Protein AF-A0A3D0HAP3-F1 (afdb_monomer)

Nearest PDB structures (foldseek):
  2haw-assembly1_B  TM=8.447E-01  e=4.849E-04  Bacillus subtilis
  5o25-assembly1_B  TM=7.681E-01  e=4.302E-04  Thermotoga maritima
  1wpn-assembly1_B  TM=8.827E-01  e=9.941E-04  Bacillus subtilis
  5o4z-assembly1_A  TM=7.698E-01  e=1.121E-03  Thermotoga maritima
  2iw4-assembly1_A  TM=7.558E-01  e=8.308E-04  Bacillus subtilis

pLDDT: mean 93.9, std 8.24, range [48.72, 98.69]

Sequence (101 aa):
EIVKPLGATVTVLTQIIRERGLELAPEEATVLALGLFEDTGSFTFNSTTPEDFEVAAFLRRSGADLNVVADMLTRELTAEQVSLLNELIQSAHTYTIQGID

Structure (mmCIF, N/CA/C/O backbone):
data_AF-A0A3D0HAP3-F1
#
_entry.id   AF-A0A3D0HAP3-F1
#
loop_
_atom_site.group_PDB
_atom_site.id
_atom_site.type_symbol
_atom_site.label_atom_id
_atom_site.label_alt_id
_atom_site.label_comp_id
_atom_site.label_asym_id
_atom_site.label_entity_id
_atom_site.label_seq_id
_atom_site.pdbx_PDB_ins_code
_atom_site.Cartn_x
_atom_site.Cartn_y
_atom_site.Cartn_z
_atom_site.occupancy
_atom_site.B_iso_or_equiv
_atom_site.auth_seq_id
_atom_site.auth_comp_id
_atom_site.auth_asym_id
_atom_site.auth_atom_id
_atom_site.pdbx_PDB_model_num
ATOM 1 N N . GLU A 1 1 ? -10.274 21.045 -2.494 1.00 77.62 1 GLU A N 1
ATOM 2 C CA . GLU A 1 1 ? -9.225 20.016 -2.627 1.00 77.62 1 GLU A CA 1
ATOM 3 C C . GLU A 1 1 ? -8.597 19.792 -1.255 1.00 77.62 1 GLU A C 1
ATOM 5 O O . GLU A 1 1 ? -8.488 20.765 -0.515 1.00 77.62 1 GLU A O 1
ATOM 10 N N . ILE A 1 2 ? -8.289 18.547 -0.875 1.00 88.31 2 ILE A N 1
ATOM 11 C CA . ILE A 1 2 ? -7.656 18.207 0.414 1.00 88.31 2 ILE A CA 1
ATOM 12 C C . ILE A 1 2 ? -6.299 17.581 0.098 1.00 88.31 2 ILE A C 1
ATOM 14 O O . ILE A 1 2 ? -6.253 16.569 -0.592 1.00 88.31 2 ILE A O 1
ATOM 18 N N . VAL A 1 3 ? -5.220 18.167 0.617 1.00 92.25 3 VAL A N 1
ATOM 19 C CA . VAL A 1 3 ? -3.842 17.694 0.417 1.00 92.25 3 VAL A CA 1
ATOM 20 C C . VAL A 1 3 ? -3.169 17.574 1.780 1.00 92.25 3 VAL A C 1
ATOM 22 O O . VAL A 1 3 ? -3.262 18.493 2.595 1.00 92.25 3 VAL A O 1
ATOM 25 N N . LYS A 1 4 ? -2.512 16.439 2.041 1.00 94.12 4 LYS A N 1
ATOM 26 C CA . LYS A 1 4 ? -1.763 16.178 3.278 1.00 94.12 4 LYS A CA 1
ATOM 27 C C . LYS A 1 4 ? -0.390 15.575 2.941 1.00 94.12 4 LYS A C 1
ATOM 29 O O . LYS A 1 4 ? -0.305 14.835 1.965 1.00 94.12 4 LYS A O 1
ATOM 34 N N . PRO A 1 5 ? 0.664 15.860 3.727 1.00 95.50 5 PRO A N 1
ATOM 35 C CA . PRO A 1 5 ? 1.993 15.284 3.527 1.00 95.50 5 PRO A CA 1
ATOM 36 C C . PRO A 1 5 ? 2.057 13.856 4.101 1.00 95.50 5 PRO A C 1
ATOM 38 O O . PRO A 1 5 ? 2.643 13.642 5.156 1.00 95.50 5 PRO A O 1
ATOM 41 N N . LEU A 1 6 ? 1.392 12.905 3.440 1.00 97.50 6 LEU A N 1
ATOM 42 C CA . LEU A 1 6 ? 1.319 11.489 3.832 1.00 97.50 6 LEU A CA 1
ATOM 43 C C . LEU A 1 6 ? 1.959 10.602 2.759 1.00 97.50 6 LEU A C 1
ATOM 45 O O . LEU A 1 6 ? 2.147 11.055 1.628 1.00 97.50 6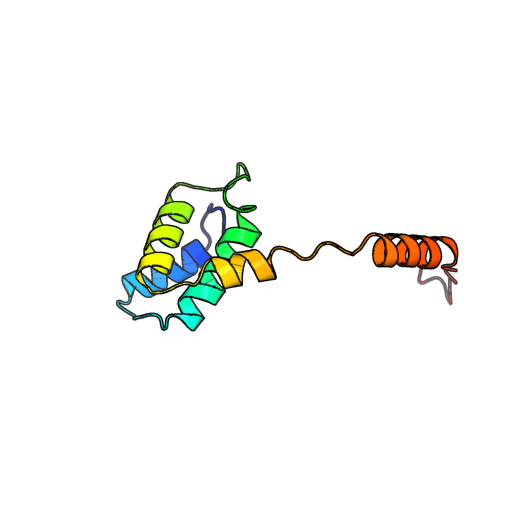 LEU A O 1
ATOM 49 N N . GLY A 1 7 ? 2.267 9.350 3.104 1.00 96.75 7 GLY A N 1
ATOM 50 C CA . GLY A 1 7 ? 2.904 8.416 2.180 1.00 96.75 7 GLY A CA 1
ATOM 51 C C . GLY A 1 7 ? 1.980 7.938 1.065 1.00 96.75 7 GLY A C 1
ATOM 52 O O . GLY A 1 7 ? 2.469 7.680 -0.028 1.00 96.75 7 GLY A O 1
ATOM 53 N N . ALA A 1 8 ? 0.665 7.878 1.304 1.00 98.00 8 ALA A N 1
ATOM 54 C CA . ALA A 1 8 ? -0.301 7.439 0.297 1.00 98.00 8 ALA A CA 1
ATOM 55 C C . ALA A 1 8 ? -1.571 8.300 0.235 1.00 98.00 8 ALA A C 1
ATOM 57 O O . ALA A 1 8 ? -2.106 8.767 1.247 1.00 98.00 8 ALA A O 1
ATOM 58 N N . THR A 1 9 ? -2.139 8.429 -0.969 1.00 97.06 9 THR A N 1
ATOM 59 C CA . THR A 1 9 ? -3.417 9.148 -1.164 1.00 97.06 9 THR A CA 1
ATOM 60 C C . THR A 1 9 ? -4.573 8.433 -0.459 1.00 97.06 9 THR A C 1
ATOM 62 O O . THR A 1 9 ? -5.464 9.066 0.120 1.00 97.06 9 THR A O 1
ATOM 65 N N . VAL A 1 10 ? -4.543 7.098 -0.447 1.00 97.88 10 VAL A N 1
ATOM 66 C CA . VAL A 1 10 ? -5.554 6.273 0.229 1.00 97.88 10 VAL A CA 1
ATOM 67 C C . VAL A 1 10 ? -5.587 6.495 1.741 1.00 97.88 10 VAL A C 1
ATOM 69 O O . VAL A 1 10 ? -6.632 6.281 2.356 1.00 97.88 10 VAL A O 1
ATOM 72 N N . THR A 1 11 ? -4.508 6.997 2.344 1.00 98.44 11 THR A N 1
ATOM 73 C CA . THR A 1 11 ? -4.479 7.360 3.765 1.00 98.44 11 THR A CA 1
ATOM 74 C C . THR A 1 11 ? -5.405 8.540 4.040 1.00 98.44 11 THR A C 1
ATOM 76 O O . THR A 1 11 ? -6.223 8.484 4.961 1.00 98.44 11 THR A O 1
ATOM 79 N N . VAL A 1 12 ? -5.382 9.568 3.182 1.00 98.06 12 VAL A N 1
ATOM 80 C CA . VAL A 1 12 ? -6.319 10.702 3.262 1.00 98.06 12 VAL A CA 1
ATOM 81 C C . VAL A 1 12 ? -7.758 10.223 3.076 1.00 98.06 12 VAL A C 1
ATOM 83 O O . VAL A 1 12 ? -8.637 10.565 3.868 1.00 98.06 12 VAL A O 1
ATOM 86 N N . LEU A 1 13 ? -8.004 9.412 2.045 1.00 97.50 13 LEU A N 1
ATOM 87 C CA . LEU A 1 13 ? -9.346 8.923 1.733 1.00 97.50 13 LEU A CA 1
ATOM 88 C C . LEU A 1 13 ? -9.916 8.057 2.866 1.00 97.50 13 LEU A C 1
ATOM 90 O O . LEU A 1 13 ? -11.062 8.246 3.271 1.00 97.50 13 LEU A O 1
ATOM 94 N N . THR A 1 14 ? -9.108 7.157 3.426 1.00 97.94 14 THR A N 1
ATOM 95 C CA . THR A 1 14 ? -9.534 6.268 4.513 1.00 97.94 14 THR A CA 1
ATOM 96 C C . THR A 1 14 ? -9.832 7.045 5.794 1.00 97.94 14 THR A C 1
ATOM 98 O O . THR A 1 14 ? -10.791 6.724 6.494 1.00 97.94 14 THR A O 1
ATOM 101 N N . GLN A 1 15 ? -9.071 8.104 6.093 1.00 97.00 15 GLN A N 1
ATOM 102 C CA . GLN A 1 15 ? -9.397 9.010 7.199 1.00 97.00 15 GLN A CA 1
ATOM 103 C C . GLN A 1 15 ? -10.781 9.647 7.008 1.00 97.00 15 GLN A C 1
ATOM 105 O O . GLN A 1 15 ? -11.595 9.602 7.925 1.00 97.00 15 GLN A O 1
ATOM 110 N N . ILE A 1 16 ? -11.095 10.140 5.804 1.00 96.88 16 ILE A N 1
ATOM 111 C CA . ILE A 1 16 ? -12.409 10.733 5.495 1.00 96.88 16 ILE A CA 1
ATOM 112 C C . ILE A 1 16 ? -13.540 9.702 5.634 1.00 96.88 16 ILE A C 1
ATOM 114 O O . ILE A 1 16 ? -14.600 10.016 6.173 1.00 96.88 16 ILE A O 1
ATOM 118 N N . ILE A 1 17 ? -13.331 8.470 5.162 1.00 96.81 17 ILE A N 1
ATOM 119 C CA . ILE A 1 17 ? -14.303 7.367 5.284 1.00 96.81 17 ILE A CA 1
ATOM 120 C C . ILE A 1 17 ? -14.605 7.086 6.761 1.00 96.81 17 ILE A C 1
ATOM 122 O O . ILE A 1 17 ? -15.772 7.034 7.156 1.00 96.81 17 ILE A O 1
ATOM 126 N N . ARG A 1 18 ? -13.558 6.999 7.593 1.00 95.44 18 ARG A N 1
ATOM 127 C CA . ARG A 1 18 ? -13.678 6.790 9.043 1.00 95.44 18 ARG A CA 1
ATOM 128 C C . ARG A 1 18 ? -14.384 7.946 9.743 1.00 95.44 18 ARG A C 1
ATOM 130 O O . ARG A 1 18 ? -15.269 7.704 10.556 1.00 95.44 18 ARG A O 1
ATOM 137 N N . GLU A 1 19 ? -14.021 9.185 9.423 1.00 96.31 19 GLU A N 1
ATOM 138 C CA . GLU A 1 19 ? -14.649 10.391 9.982 1.00 96.31 19 GLU A CA 1
ATOM 139 C C . GLU A 1 19 ? -16.148 10.461 9.663 1.00 96.31 19 GLU A C 1
ATOM 141 O O . GLU A 1 19 ? -16.935 10.954 10.469 1.00 96.31 19 GLU A O 1
ATOM 146 N N . ARG A 1 20 ? -16.558 9.933 8.505 1.00 97.19 20 ARG A N 1
ATOM 147 C CA . ARG A 1 20 ? -17.965 9.859 8.090 1.00 97.19 20 ARG A CA 1
ATOM 148 C C . ARG A 1 20 ? -18.712 8.642 8.637 1.00 97.19 20 ARG A C 1
ATOM 150 O O . ARG A 1 20 ? -19.910 8.535 8.394 1.00 97.19 20 ARG A O 1
ATOM 157 N N . GLY A 1 21 ? -18.035 7.741 9.351 1.00 96.00 21 GLY A N 1
ATOM 158 C CA . GLY A 1 21 ? -18.637 6.521 9.895 1.00 96.00 21 GLY A CA 1
ATOM 159 C C . GLY A 1 21 ? -19.124 5.547 8.821 1.00 96.00 21 GLY A C 1
ATOM 160 O O . GLY A 1 21 ? -20.088 4.825 9.054 1.00 96.00 21 GLY A O 1
ATOM 161 N N . LEU A 1 22 ? -18.502 5.561 7.640 1.00 96.62 22 LEU A N 1
ATOM 162 C CA . LEU A 1 22 ? -18.833 4.636 6.560 1.00 96.62 22 LEU A CA 1
ATOM 163 C C . LEU A 1 22 ? -18.104 3.308 6.781 1.00 96.62 22 LEU A C 1
ATOM 165 O O . LEU A 1 22 ? -16.906 3.289 7.073 1.00 96.62 22 LEU A O 1
ATOM 169 N N . GLU A 1 23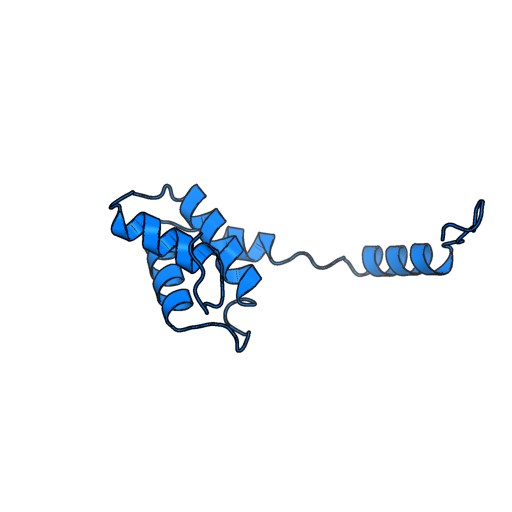 ? -18.830 2.205 6.633 1.00 94.62 23 GLU A N 1
ATOM 170 C CA . GLU A 1 23 ? -18.245 0.867 6.639 1.00 94.62 23 GLU A CA 1
ATOM 171 C C . GLU A 1 23 ? -17.654 0.544 5.265 1.00 94.62 23 GLU A C 1
ATOM 173 O O . GLU A 1 23 ? -18.173 0.985 4.240 1.00 94.62 23 GLU A O 1
ATOM 178 N N . LEU A 1 24 ? -16.561 -0.218 5.260 1.00 97.69 24 LEU A N 1
ATOM 179 C CA . LEU A 1 24 ? -15.941 -0.741 4.047 1.00 97.69 24 LEU A CA 1
ATOM 180 C C . LEU A 1 24 ? -16.300 -2.212 3.893 1.00 97.69 24 LEU A C 1
ATOM 182 O O . LEU A 1 24 ? -16.169 -2.982 4.849 1.00 97.69 24 LEU A O 1
ATOM 186 N N . ALA A 1 25 ? -16.671 -2.609 2.681 1.00 98.31 25 ALA A N 1
ATOM 187 C CA . ALA A 1 25 ? -16.678 -4.017 2.325 1.00 98.31 25 ALA A CA 1
ATOM 188 C C . ALA A 1 25 ? -15.230 -4.561 2.285 1.00 98.31 25 ALA A C 1
ATOM 190 O O . ALA A 1 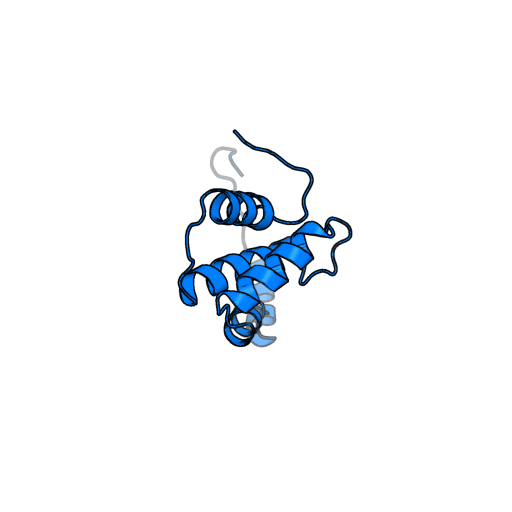25 ? -14.296 -3.806 1.978 1.00 98.31 25 ALA A O 1
ATOM 191 N N . PRO A 1 26 ? -15.006 -5.860 2.559 1.00 98.50 26 PRO A N 1
ATOM 192 C CA . PRO A 1 26 ? -13.671 -6.464 2.513 1.00 98.50 26 PRO A CA 1
ATOM 193 C C . PRO A 1 26 ? -12.931 -6.232 1.188 1.00 98.50 26 PRO A C 1
ATOM 195 O O . PRO A 1 26 ? -11.719 -6.003 1.172 1.00 98.50 26 PRO A O 1
ATOM 198 N N . GLU A 1 27 ? -13.654 -6.235 0.070 1.00 98.19 27 GLU A N 1
ATOM 199 C CA . GLU A 1 27 ? -13.106 -6.007 -1.265 1.00 98.19 27 GLU A CA 1
ATOM 200 C C . GLU A 1 27 ? -12.636 -4.554 -1.436 1.00 98.19 27 GLU A C 1
ATOM 202 O O . GLU A 1 27 ? -11.542 -4.310 -1.945 1.00 98.19 27 GLU A O 1
ATOM 207 N N . GLU A 1 28 ? -13.409 -3.582 -0.943 1.00 98.44 28 GLU A N 1
ATOM 208 C CA . GLU A 1 28 ? -13.039 -2.160 -0.956 1.00 98.44 28 GLU A CA 1
ATOM 209 C C . GLU A 1 28 ? -11.817 -1.906 -0.068 1.00 98.44 28 GLU A C 1
ATOM 211 O O . GLU A 1 28 ? -10.877 -1.217 -0.469 1.00 98.44 28 GLU A O 1
ATOM 216 N N . ALA A 1 29 ? -11.791 -2.520 1.119 1.00 98.56 29 ALA A N 1
ATOM 217 C CA . ALA A 1 29 ? -10.649 -2.452 2.020 1.00 98.56 29 ALA A CA 1
ATOM 218 C C . ALA A 1 29 ? -9.386 -3.054 1.383 1.00 98.56 29 ALA A C 1
ATOM 220 O O . ALA A 1 29 ? -8.293 -2.518 1.567 1.00 98.56 29 ALA A O 1
ATOM 221 N N . THR A 1 30 ? -9.533 -4.130 0.604 1.00 98.62 30 THR A N 1
ATOM 222 C CA . THR A 1 30 ? -8.430 -4.763 -0.136 1.00 98.62 30 THR A CA 1
ATOM 223 C C . THR A 1 30 ? -7.877 -3.840 -1.220 1.00 98.62 30 THR A C 1
ATOM 225 O O . THR A 1 30 ? -6.665 -3.668 -1.307 1.00 98.62 30 THR A O 1
ATOM 228 N N . VAL A 1 31 ? -8.739 -3.180 -2.002 1.00 98.19 31 VAL A N 1
ATOM 229 C CA . VAL A 1 31 ? -8.305 -2.219 -3.036 1.00 98.19 31 VAL A CA 1
ATOM 230 C C . VAL A 1 31 ? -7.592 -1.014 -2.420 1.00 98.19 31 VAL A C 1
ATOM 232 O O . VAL A 1 31 ? -6.549 -0.590 -2.916 1.00 98.19 31 VAL A O 1
ATOM 235 N N . LEU A 1 32 ? -8.113 -0.476 -1.314 1.00 98.50 32 LEU A N 1
ATOM 236 C CA . LEU A 1 32 ? -7.449 0.612 -0.593 1.00 98.50 32 LEU A CA 1
ATOM 237 C C . LEU A 1 32 ? -6.100 0.165 -0.016 1.00 98.50 32 LEU A C 1
ATOM 239 O O . LEU A 1 32 ? -5.135 0.925 -0.066 1.00 98.50 32 LEU A O 1
ATOM 243 N N . ALA A 1 33 ? -6.009 -1.068 0.492 1.00 98.50 33 ALA A N 1
ATOM 244 C CA . ALA A 1 33 ? -4.755 -1.623 0.988 1.00 98.50 33 ALA A CA 1
ATOM 245 C C . ALA A 1 33 ? -3.738 -1.800 -0.146 1.00 98.50 33 ALA A C 1
ATOM 247 O O . ALA A 1 33 ? -2.573 -1.477 0.045 1.00 98.50 33 ALA A O 1
ATOM 248 N N . LEU A 1 34 ? -4.166 -2.220 -1.339 1.00 97.94 34 LEU A N 1
ATOM 249 C CA . LEU A 1 34 ? -3.283 -2.301 -2.502 1.00 97.94 34 LEU A CA 1
ATOM 250 C C . LEU A 1 34 ? -2.644 -0.943 -2.819 1.00 97.94 34 LEU A C 1
ATOM 252 O O . LEU A 1 34 ? -1.425 -0.858 -2.925 1.00 97.94 34 LEU A O 1
ATOM 256 N N . GLY A 1 35 ? -3.449 0.123 -2.895 1.00 97.88 35 GLY A N 1
ATOM 257 C CA . GLY A 1 35 ? -2.930 1.475 -3.130 1.00 97.88 35 GLY A CA 1
ATOM 258 C C . GLY A 1 35 ? -1.975 1.949 -2.030 1.00 97.88 35 GLY A C 1
ATOM 259 O O . GLY A 1 35 ? -0.970 2.587 -2.319 1.00 97.88 35 GLY A O 1
ATOM 260 N N . LEU A 1 36 ? -2.249 1.591 -0.771 1.00 98.62 36 LEU A N 1
ATOM 261 C CA . LEU A 1 36 ? -1.395 1.946 0.364 1.00 98.62 36 LEU A CA 1
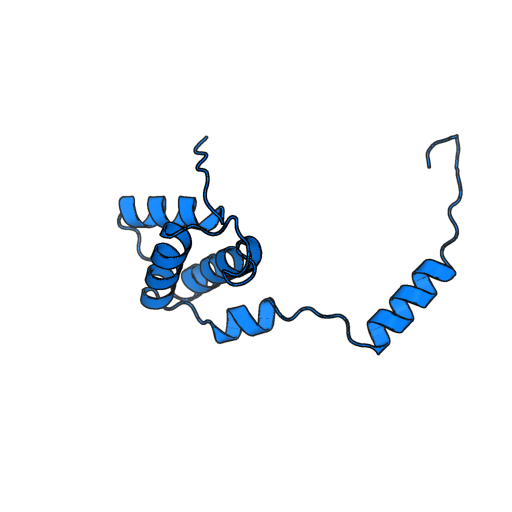ATOM 262 C C . LEU A 1 36 ? -0.023 1.283 0.258 1.00 98.62 36 LEU A C 1
ATOM 264 O O . LEU A 1 36 ? 0.998 1.933 0.463 1.00 98.62 36 LEU A O 1
ATOM 268 N N . PHE A 1 37 ? 0.003 -0.019 -0.025 1.00 97.88 37 PHE A N 1
ATOM 269 C CA . PHE A 1 37 ? 1.249 -0.770 -0.109 1.00 97.88 37 PHE A CA 1
ATOM 270 C C . PHE A 1 37 ? 2.051 -0.401 -1.362 1.00 97.88 37 PHE A C 1
ATOM 272 O O . PHE A 1 37 ? 3.273 -0.380 -1.284 1.00 97.88 37 PHE A O 1
ATOM 279 N N . GLU A 1 38 ? 1.405 -0.058 -2.476 1.00 96.38 38 GLU A N 1
ATOM 280 C CA . GLU A 1 38 ? 2.095 0.446 -3.671 1.00 96.38 38 GLU A CA 1
ATOM 281 C C . GLU A 1 38 ? 2.775 1.801 -3.389 1.00 96.38 38 GLU A C 1
ATOM 283 O O . GLU A 1 38 ? 3.996 1.919 -3.501 1.00 96.38 38 GLU A O 1
ATOM 288 N N . ASP A 1 39 ? 2.013 2.800 -2.923 1.00 97.44 39 ASP A N 1
ATOM 289 C CA . ASP A 1 39 ? 2.506 4.170 -2.693 1.00 97.44 39 ASP A CA 1
ATOM 290 C C . ASP A 1 39 ? 3.598 4.239 -1.605 1.00 97.44 39 ASP A C 1
ATOM 292 O O . ASP A 1 39 ? 4.476 5.101 -1.644 1.00 97.44 39 ASP A O 1
ATOM 296 N N . THR A 1 40 ? 3.564 3.327 -0.626 1.00 97.75 40 THR A N 1
ATOM 297 C CA . THR A 1 40 ? 4.538 3.276 0.483 1.00 97.75 40 THR A CA 1
ATOM 298 C C . THR A 1 40 ? 5.696 2.307 0.236 1.00 97.75 40 THR A C 1
ATOM 300 O O . THR A 1 40 ? 6.578 2.168 1.093 1.00 97.75 40 THR A O 1
ATOM 303 N N . GLY A 1 41 ? 5.704 1.597 -0.898 1.00 95.25 41 GLY A N 1
ATOM 304 C CA . GLY A 1 41 ? 6.684 0.546 -1.169 1.00 95.25 41 GLY A CA 1
ATOM 305 C C . GLY A 1 41 ? 6.649 -0.544 -0.101 1.00 95.25 41 GLY A C 1
ATOM 306 O O . GLY A 1 41 ? 7.685 -0.920 0.442 1.00 95.25 41 GLY A O 1
ATOM 307 N N . SER A 1 42 ? 5.451 -0.982 0.284 1.00 96.00 42 SER A N 1
ATOM 308 C CA . SER A 1 42 ? 5.203 -1.856 1.435 1.00 96.00 42 SER A CA 1
ATOM 309 C C . SER A 1 42 ? 5.845 -1.323 2.723 1.00 96.00 42 SER A C 1
ATOM 311 O O . SER A 1 42 ? 6.510 -2.056 3.455 1.00 96.00 42 SER A O 1
ATOM 313 N N . PHE A 1 43 ? 5.647 -0.028 2.986 1.00 97.75 43 PHE A N 1
ATOM 314 C CA . PHE A 1 43 ? 6.194 0.724 4.123 1.00 97.75 43 PHE A CA 1
ATOM 315 C C . PHE A 1 43 ? 7.726 0.846 4.181 1.00 97.75 43 PHE A C 1
ATOM 317 O O . PHE A 1 43 ? 8.285 1.106 5.249 1.00 97.75 43 PHE A O 1
ATOM 324 N N . THR A 1 44 ? 8.427 0.663 3.060 1.00 96.94 44 THR A N 1
ATOM 325 C CA . THR A 1 44 ? 9.893 0.815 3.002 1.00 96.94 44 THR A CA 1
ATOM 326 C C . THR A 1 44 ? 10.337 2.209 2.562 1.00 96.94 44 THR A C 1
ATOM 328 O O . THR A 1 44 ? 11.489 2.586 2.786 1.00 96.94 44 THR A O 1
ATOM 331 N N . PHE A 1 45 ? 9.448 3.002 1.959 1.00 97.50 45 PHE A N 1
ATOM 332 C CA . PHE A 1 45 ? 9.789 4.348 1.507 1.00 97.50 45 PHE A CA 1
ATOM 333 C C . PHE A 1 45 ? 9.853 5.336 2.677 1.00 97.50 45 PHE A C 1
ATOM 335 O O . PHE A 1 45 ? 8.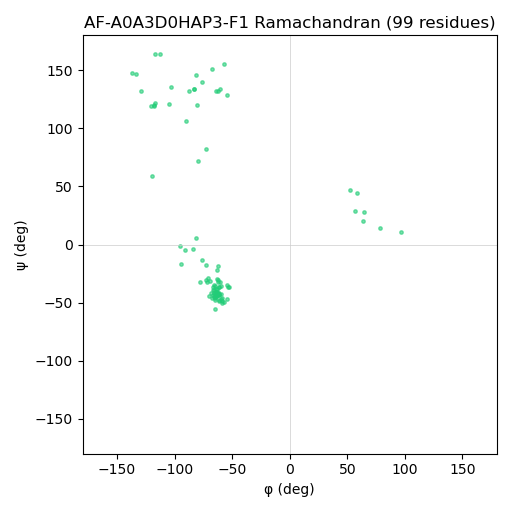982 5.345 3.543 1.00 97.50 45 PHE A O 1
ATOM 342 N N . ASN A 1 46 ? 10.843 6.237 2.659 1.00 96.88 46 ASN A N 1
ATOM 343 C CA . ASN A 1 46 ? 11.033 7.271 3.692 1.00 96.88 46 ASN A CA 1
ATOM 344 C C . ASN A 1 46 ? 9.870 8.276 3.796 1.00 96.88 46 ASN A C 1
ATOM 346 O O . ASN A 1 46 ? 9.775 8.989 4.790 1.00 96.88 46 ASN A O 1
ATOM 350 N N . SER A 1 47 ? 9.023 8.373 2.767 1.00 96.25 47 SER A N 1
ATOM 351 C CA . SER A 1 47 ? 7.807 9.197 2.766 1.00 96.25 47 SER A CA 1
ATOM 352 C C . SER A 1 47 ? 6.655 8.582 3.563 1.00 96.25 47 SER A C 1
ATOM 354 O O . SER A 1 47 ? 5.686 9.283 3.835 1.00 96.25 47 SER A O 1
ATOM 356 N N . THR A 1 48 ? 6.749 7.300 3.931 1.00 98.06 48 THR A N 1
ATOM 357 C CA . THR A 1 48 ? 5.748 6.605 4.747 1.00 98.06 48 THR A CA 1
ATOM 358 C C . THR A 1 48 ? 5.643 7.257 6.122 1.00 98.06 48 THR A C 1
ATOM 360 O O . THR A 1 48 ? 6.653 7.474 6.796 1.00 98.06 48 THR A O 1
ATOM 363 N N . THR A 1 49 ? 4.422 7.531 6.570 1.00 98.56 49 THR A N 1
ATOM 364 C CA . THR A 1 49 ? 4.143 8.166 7.861 1.00 98.56 49 THR A CA 1
ATOM 365 C C . THR A 1 49 ? 3.442 7.203 8.829 1.00 98.56 49 THR A C 1
ATOM 367 O O . THR A 1 49 ? 2.909 6.170 8.416 1.00 98.56 49 THR A O 1
ATOM 370 N N . PRO A 1 50 ? 3.410 7.498 10.144 1.00 98.56 50 PRO A N 1
ATOM 371 C CA . PRO A 1 50 ? 2.666 6.687 11.112 1.00 98.56 50 PRO A CA 1
ATOM 372 C C . PRO A 1 50 ? 1.183 6.501 10.754 1.00 98.56 50 PRO A C 1
ATOM 374 O O . PRO A 1 50 ? 0.625 5.425 10.967 1.00 98.56 50 PRO A O 1
ATOM 377 N N . GLU A 1 51 ? 0.550 7.512 10.160 1.00 98.50 51 GLU A N 1
ATOM 378 C CA . GLU A 1 51 ? -0.847 7.467 9.725 1.00 98.50 51 GLU A CA 1
ATOM 379 C C . GLU A 1 51 ? -1.092 6.404 8.646 1.00 98.50 51 GLU A C 1
ATOM 381 O O . GLU A 1 51 ? -2.166 5.798 8.627 1.00 98.50 51 GLU A O 1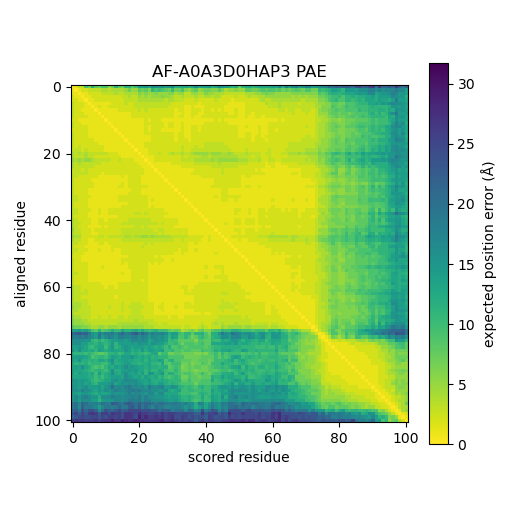
ATOM 386 N N . ASP A 1 52 ? -0.104 6.135 7.785 1.00 98.69 52 ASP A N 1
ATOM 387 C CA . ASP A 1 52 ? -0.183 5.069 6.783 1.00 98.69 52 ASP A CA 1
ATOM 388 C C . ASP A 1 52 ? -0.299 3.698 7.472 1.00 98.69 52 ASP A C 1
ATOM 390 O O . ASP A 1 52 ? -1.148 2.882 7.106 1.00 98.69 52 ASP A O 1
ATOM 394 N N . PHE A 1 53 ? 0.459 3.462 8.549 1.00 98.62 53 PHE A N 1
ATOM 395 C CA . PHE A 1 53 ? 0.345 2.236 9.352 1.00 98.62 53 PHE A CA 1
ATOM 396 C C . PHE A 1 53 ? -0.997 2.135 10.088 1.00 98.62 53 PHE A C 1
ATOM 398 O O . PHE A 1 53 ? -1.587 1.054 10.178 1.00 98.62 53 PHE A O 1
ATOM 405 N N . GLU A 1 54 ? -1.514 3.247 10.615 1.00 98.50 54 GLU A N 1
ATOM 406 C CA . GLU A 1 54 ? -2.823 3.268 11.276 1.00 98.50 54 GLU A CA 1
ATOM 407 C C . GLU A 1 54 ? -3.960 2.938 10.305 1.00 98.50 54 GLU A C 1
ATOM 409 O O . GLU A 1 54 ? -4.887 2.190 10.650 1.00 98.50 54 GLU A O 1
ATOM 414 N N . VAL A 1 55 ? -3.880 3.474 9.084 1.00 98.25 55 VAL A N 1
ATOM 415 C CA . VAL A 1 55 ? -4.798 3.151 7.993 1.00 98.25 55 VAL A CA 1
ATOM 416 C C . VAL A 1 55 ? -4.645 1.691 7.581 1.00 98.25 55 VAL A C 1
ATOM 418 O O . VAL A 1 55 ? -5.661 1.004 7.508 1.00 98.25 55 VAL A O 1
ATOM 421 N N . ALA A 1 56 ? -3.425 1.163 7.440 1.00 98.31 56 ALA A N 1
ATOM 422 C CA . ALA A 1 56 ? -3.200 -0.260 7.163 1.00 98.31 56 ALA A CA 1
ATOM 423 C C . ALA A 1 56 ? -3.897 -1.158 8.195 1.00 98.31 56 ALA A C 1
ATOM 425 O O . ALA A 1 56 ? -4.618 -2.097 7.849 1.00 98.31 56 ALA A O 1
ATOM 426 N N . ALA A 1 57 ? -3.737 -0.833 9.480 1.00 98.44 57 ALA A N 1
ATOM 427 C CA . ALA A 1 57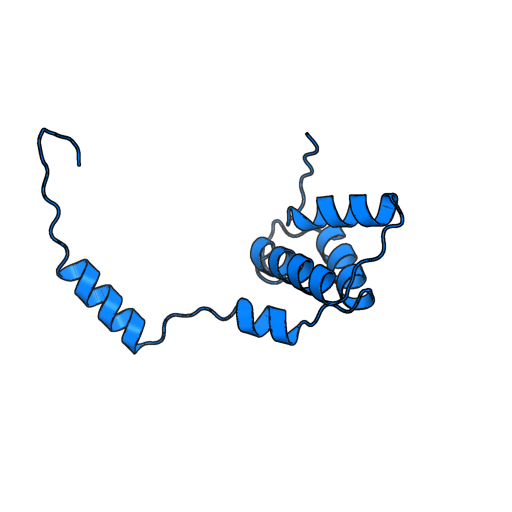 ? -4.367 -1.569 10.566 1.00 98.44 57 ALA A CA 1
ATOM 428 C C . ALA A 1 57 ? -5.902 -1.491 10.495 1.00 98.44 57 ALA A C 1
ATOM 430 O O . ALA A 1 57 ? -6.589 -2.473 10.785 1.00 98.44 57 ALA A O 1
ATOM 431 N N . PHE A 1 58 ? -6.457 -0.338 10.113 1.00 98.25 58 PHE A N 1
ATOM 432 C CA . PHE A 1 58 ? -7.896 -0.175 9.915 1.00 98.25 58 PHE A CA 1
ATOM 433 C C . PHE A 1 58 ? -8.420 -0.980 8.721 1.00 98.25 58 PHE A C 1
ATOM 435 O O . PHE A 1 58 ? -9.416 -1.688 8.865 1.00 98.25 58 PHE A O 1
ATOM 442 N N . LEU A 1 59 ? -7.741 -0.927 7.577 1.00 98.50 59 LEU A N 1
ATOM 443 C CA . LEU A 1 59 ? -8.117 -1.682 6.383 1.00 98.50 59 LEU A CA 1
ATOM 444 C C . LEU A 1 59 ? -8.055 -3.189 6.652 1.00 98.50 59 LEU A C 1
ATOM 446 O O . LEU A 1 59 ? -8.984 -3.918 6.310 1.00 98.50 59 LEU A O 1
ATOM 450 N N . ARG A 1 60 ? -7.033 -3.654 7.383 1.00 98.31 60 ARG A N 1
ATOM 451 C CA . ARG A 1 60 ? -6.943 -5.057 7.802 1.00 98.31 60 ARG A CA 1
ATOM 452 C C . ARG A 1 60 ? -8.084 -5.465 8.733 1.00 98.31 60 ARG A C 1
ATOM 454 O O . ARG A 1 60 ? -8.643 -6.543 8.556 1.00 98.31 60 ARG A O 1
ATOM 461 N N . ARG A 1 61 ? -8.465 -4.613 9.694 1.00 97.94 61 ARG A N 1
ATOM 462 C CA . ARG A 1 61 ? -9.659 -4.843 10.534 1.00 97.94 61 ARG A CA 1
ATOM 463 C C . ARG A 1 61 ? -10.953 -4.867 9.717 1.00 97.94 61 ARG A C 1
ATOM 465 O O . ARG A 1 61 ? -11.867 -5.591 10.088 1.00 97.94 61 ARG A O 1
ATOM 472 N N . SER A 1 62 ? -11.000 -4.118 8.619 1.00 97.88 62 SER A N 1
ATOM 473 C CA . SER A 1 62 ? -12.139 -4.056 7.693 1.00 97.88 62 SER A CA 1
ATOM 474 C C . SER A 1 62 ? -12.170 -5.220 6.692 1.00 97.88 62 SER A C 1
ATOM 476 O O . SER A 1 62 ? -13.018 -5.248 5.810 1.00 97.88 62 SER A O 1
ATOM 478 N N . GLY A 1 63 ? -11.264 -6.196 6.819 1.00 98.38 63 GLY A N 1
ATOM 479 C CA . GLY A 1 63 ? -11.274 -7.414 6.010 1.00 98.38 63 GLY A CA 1
ATOM 480 C C . GLY A 1 63 ? -10.357 -7.400 4.789 1.00 98.38 63 GLY A C 1
ATOM 481 O O . GLY A 1 63 ? -10.445 -8.327 3.993 1.00 98.38 63 GLY A O 1
ATOM 482 N N . ALA A 1 64 ? -9.460 -6.416 4.648 1.00 98.50 64 ALA A N 1
ATOM 483 C CA . ALA A 1 64 ? -8.506 -6.391 3.538 1.00 98.50 64 ALA A CA 1
ATOM 484 C C . ALA A 1 64 ? -7.679 -7.689 3.459 1.00 98.50 64 ALA A C 1
ATOM 486 O O . ALA A 1 64 ? -7.067 -8.093 4.459 1.00 98.50 64 ALA A O 1
ATOM 487 N N . ASP A 1 65 ? -7.629 -8.319 2.284 1.00 98.38 65 ASP A N 1
ATOM 488 C CA . ASP A 1 65 ? -6.862 -9.542 2.038 1.00 98.38 65 ASP A CA 1
ATOM 489 C C . ASP A 1 65 ? -5.442 -9.219 1.559 1.00 98.38 65 ASP A C 1
ATOM 491 O O . ASP A 1 65 ? -5.213 -8.813 0.420 1.00 98.38 65 ASP A O 1
ATOM 495 N N . LEU A 1 66 ? -4.463 -9.421 2.442 1.00 97.19 66 LEU A N 1
ATOM 496 C CA . LEU A 1 66 ? -3.063 -9.136 2.137 1.00 97.19 66 LEU A CA 1
ATOM 497 C C . LEU A 1 66 ? -2.431 -10.149 1.175 1.00 97.19 66 LEU A C 1
ATOM 499 O O . LEU A 1 66 ? -1.409 -9.821 0.581 1.00 97.19 66 LEU A O 1
ATOM 503 N N . ASN A 1 67 ? -3.018 -11.337 0.989 1.00 96.56 67 ASN A N 1
ATOM 504 C CA . ASN A 1 67 ? -2.536 -12.271 -0.031 1.00 96.56 67 ASN A CA 1
ATOM 505 C C . ASN A 1 67 ? -2.847 -11.726 -1.426 1.00 96.56 67 ASN A C 1
ATOM 507 O O . ASN A 1 67 ? -1.967 -11.692 -2.276 1.00 96.56 67 ASN A O 1
ATOM 511 N N . VAL A 1 68 ? -4.064 -11.204 -1.626 1.00 96.38 68 VAL A N 1
ATOM 512 C CA . VAL A 1 68 ? -4.447 -10.536 -2.880 1.00 96.38 68 VAL A CA 1
ATOM 513 C C . VAL A 1 68 ? -3.564 -9.316 -3.127 1.00 96.38 68 VAL A C 1
ATOM 515 O O . VAL A 1 68 ? -3.086 -9.125 -4.241 1.00 96.38 68 VAL A O 1
ATOM 518 N N . VAL A 1 69 ? -3.305 -8.508 -2.092 1.00 96.56 69 VAL A N 1
ATOM 519 C CA . VAL A 1 69 ? -2.388 -7.364 -2.209 1.00 96.56 69 VAL A CA 1
ATOM 520 C C . VAL A 1 69 ? -0.995 -7.826 -2.642 1.00 96.56 69 VAL A C 1
ATOM 522 O O . VAL A 1 69 ? -0.468 -7.298 -3.616 1.00 96.56 69 VAL A O 1
ATOM 525 N N . ALA A 1 70 ? -0.418 -8.830 -1.976 1.00 93.75 70 ALA A N 1
ATOM 526 C CA . ALA A 1 70 ? 0.905 -9.353 -2.310 1.00 93.75 70 ALA A CA 1
ATOM 527 C C . ALA A 1 70 ? 0.975 -9.873 -3.755 1.00 93.75 70 ALA A C 1
ATOM 529 O O . ALA A 1 70 ? 1.861 -9.455 -4.499 1.00 93.75 70 ALA A O 1
ATOM 530 N N . ASP A 1 71 ? 0.006 -10.695 -4.169 1.00 92.50 71 ASP A N 1
ATOM 531 C CA . ASP A 1 71 ? -0.069 -11.253 -5.524 1.00 92.50 71 ASP A CA 1
ATOM 532 C C . ASP A 1 71 ? -0.169 -10.154 -6.597 1.00 92.50 71 ASP A C 1
ATOM 534 O O . ASP A 1 71 ? 0.390 -10.279 -7.689 1.00 92.50 71 ASP A O 1
ATOM 538 N N . MET A 1 72 ? -0.871 -9.053 -6.303 1.00 90.81 72 MET A N 1
ATOM 539 C CA . MET A 1 72 ? -1.025 -7.934 -7.237 1.00 90.81 72 MET A CA 1
ATOM 540 C C . MET A 1 72 ? 0.204 -7.023 -7.308 1.00 90.81 72 MET A C 1
ATOM 542 O O . MET A 1 72 ? 0.469 -6.480 -8.383 1.00 90.81 72 MET A O 1
ATOM 546 N N . LEU A 1 73 ? 0.941 -6.865 -6.204 1.00 89.00 73 LEU A N 1
ATOM 547 C CA . LEU A 1 73 ? 2.200 -6.109 -6.157 1.00 89.00 73 LEU A CA 1
ATOM 548 C C . LEU A 1 73 ? 3.340 -6.864 -6.849 1.00 89.00 73 LEU A C 1
ATOM 550 O O . LEU A 1 73 ? 4.225 -6.249 -7.442 1.00 89.00 73 LEU A O 1
ATOM 554 N N . THR A 1 74 ? 3.316 -8.199 -6.831 1.00 79.12 74 THR A N 1
ATOM 555 C CA . THR A 1 74 ? 4.259 -9.020 -7.596 1.00 79.12 74 THR A CA 1
ATOM 556 C C . THR A 1 74 ? 3.934 -8.973 -9.087 1.00 79.12 74 THR A C 1
ATOM 558 O O . THR A 1 74 ? 3.292 -9.859 -9.648 1.00 79.12 74 THR A O 1
ATOM 561 N N . ARG A 1 75 ? 4.394 -7.916 -9.756 1.00 65.00 75 ARG A N 1
ATOM 562 C CA . ARG A 1 75 ? 4.375 -7.775 -11.218 1.00 65.00 75 ARG A CA 1
ATOM 563 C C . ARG A 1 75 ? 5.786 -7.612 -11.757 1.00 65.00 75 ARG A C 1
ATOM 565 O O . ARG A 1 75 ? 6.118 -6.621 -12.400 1.00 65.00 75 ARG A O 1
ATOM 572 N N . GLU A 1 76 ? 6.624 -8.604 -11.498 1.00 74.06 76 GLU A N 1
ATOM 573 C CA . GLU A 1 76 ? 7.909 -8.698 -12.178 1.00 74.06 76 GLU A CA 1
ATOM 574 C C . GLU A 1 76 ? 7.714 -9.371 -13.536 1.00 74.06 76 GLU A C 1
ATOM 576 O O . GLU A 1 76 ? 7.023 -10.386 -13.662 1.00 74.06 76 GLU A O 1
ATOM 581 N N . LEU A 1 77 ? 8.318 -8.791 -14.573 1.00 82.88 77 LEU A N 1
ATOM 582 C CA . LEU A 1 77 ? 8.448 -9.481 -15.848 1.00 82.88 77 LEU A CA 1
ATOM 583 C C . LEU A 1 77 ? 9.263 -10.753 -15.615 1.00 82.88 77 LEU A C 1
ATOM 585 O O . LEU A 1 77 ? 10.326 -10.721 -14.993 1.00 82.88 77 LEU A O 1
ATOM 589 N N . THR A 1 78 ? 8.789 -11.870 -16.155 1.00 87.69 78 THR A N 1
ATOM 590 C CA . THR A 1 78 ? 9.588 -13.099 -16.192 1.00 87.69 78 THR A CA 1
ATOM 591 C C . THR A 1 78 ? 10.907 -12.845 -16.925 1.00 87.69 78 THR A C 1
ATOM 593 O O . THR A 1 78 ? 10.988 -11.970 -17.790 1.00 87.69 78 THR A O 1
ATOM 596 N N . ALA A 1 79 ? 11.944 -13.637 -16.639 1.00 88.69 79 ALA A N 1
ATOM 597 C CA . ALA A 1 79 ? 13.231 -13.515 -17.331 1.00 88.69 79 ALA A CA 1
ATOM 598 C C . ALA A 1 79 ? 13.081 -13.576 -18.866 1.00 88.69 79 ALA A C 1
ATOM 600 O O . ALA A 1 79 ? 13.750 -12.838 -19.588 1.00 88.69 79 ALA A O 1
ATOM 601 N N . GLU A 1 80 ? 12.150 -14.397 -19.360 1.00 93.88 80 GLU A N 1
ATOM 602 C CA . GLU A 1 80 ? 11.803 -14.485 -20.781 1.00 93.88 80 GLU A CA 1
ATOM 603 C C . GLU A 1 80 ? 11.192 -13.179 -21.306 1.00 93.88 80 GLU A C 1
ATOM 605 O O . GLU A 1 80 ? 11.617 -12.670 -22.341 1.00 93.88 80 GLU A O 1
ATOM 610 N N . GLN A 1 81 ? 10.243 -12.587 -20.575 1.00 94.19 81 GLN A N 1
ATOM 611 C CA . GLN A 1 81 ? 9.646 -11.299 -20.940 1.00 94.19 81 GLN A CA 1
ATOM 612 C C . GLN A 1 81 ? 10.655 -10.146 -20.874 1.00 94.19 81 GLN A C 1
ATOM 614 O O . GLN A 1 81 ? 10.597 -9.251 -21.713 1.00 94.19 81 GLN A O 1
ATOM 619 N N . VAL A 1 82 ? 11.599 -10.165 -19.928 1.00 93.50 82 VAL A N 1
ATOM 620 C CA . VAL A 1 82 ? 12.705 -9.193 -19.871 1.00 93.50 82 VAL A CA 1
ATOM 621 C C . VAL A 1 82 ? 13.631 -9.356 -21.077 1.00 93.50 82 VAL A C 1
ATOM 623 O O . VAL A 1 82 ? 14.050 -8.360 -21.668 1.00 93.50 82 VAL A O 1
ATOM 626 N N . SER A 1 83 ? 13.941 -10.592 -21.475 1.00 95.00 83 SER A N 1
ATOM 627 C CA . SER A 1 83 ? 14.726 -10.861 -22.685 1.00 95.00 83 SER A CA 1
ATOM 628 C C . SER A 1 83 ? 14.013 -10.332 -23.930 1.00 95.00 83 SER A C 1
ATOM 630 O O . SER A 1 83 ? 14.606 -9.585 -24.705 1.00 95.00 83 SER A O 1
ATOM 632 N N . LEU A 1 84 ? 12.720 -10.633 -24.074 1.00 95.94 84 LEU A N 1
ATOM 633 C CA . LEU A 1 84 ? 11.905 -10.148 -25.186 1.00 95.94 84 LEU A CA 1
ATOM 634 C C . LEU A 1 84 ? 11.815 -8.618 -25.204 1.00 95.94 84 LEU A C 1
ATOM 636 O O . LEU A 1 84 ? 11.948 -8.004 -26.259 1.00 95.94 84 LEU A O 1
ATOM 640 N N . LEU A 1 85 ? 11.623 -7.982 -24.046 1.00 94.56 85 LEU A N 1
ATOM 641 C CA . LEU A 1 85 ? 11.610 -6.525 -23.940 1.00 94.56 85 LEU A CA 1
ATOM 642 C C . LEU A 1 85 ? 12.939 -5.922 -24.414 1.00 94.56 85 LEU A C 1
ATOM 644 O O . LEU A 1 85 ? 12.929 -4.945 -25.159 1.00 94.56 85 LEU A O 1
ATOM 648 N N . ASN A 1 86 ? 14.075 -6.516 -24.035 1.00 94.81 86 ASN A N 1
ATOM 649 C CA . ASN A 1 86 ? 15.385 -6.076 -24.516 1.00 94.81 86 ASN A CA 1
ATOM 650 C C . ASN A 1 86 ? 15.515 -6.209 -26.039 1.00 94.81 86 ASN A C 1
ATOM 652 O O . ASN A 1 86 ? 16.008 -5.285 -26.681 1.00 94.81 86 ASN A O 1
ATOM 656 N N . GLU A 1 87 ? 15.044 -7.309 -26.629 1.00 96.69 87 GLU A N 1
ATOM 657 C CA . GLU A 1 87 ? 15.036 -7.486 -28.088 1.00 96.69 87 GLU A CA 1
ATOM 658 C C . GLU A 1 87 ? 14.166 -6.437 -28.793 1.00 96.69 87 GLU A C 1
ATOM 660 O O . GLU A 1 87 ? 14.585 -5.853 -29.796 1.00 96.69 87 GLU A O 1
ATOM 665 N N . LEU A 1 88 ? 12.980 -6.143 -28.252 1.00 96.62 88 LEU A N 1
ATOM 666 C CA . LEU A 1 88 ? 12.090 -5.107 -28.780 1.00 96.62 88 LEU A CA 1
ATOM 667 C C . LEU A 1 88 ? 12.732 -3.717 -28.708 1.00 96.62 88 LEU A C 1
ATOM 669 O O . LEU A 1 88 ? 12.668 -2.970 -29.679 1.00 96.62 88 LEU A O 1
ATOM 673 N N . ILE A 1 89 ? 13.392 -3.380 -27.596 1.00 95.81 89 ILE A N 1
ATOM 674 C CA . ILE A 1 89 ? 14.109 -2.106 -27.441 1.00 95.81 89 ILE A CA 1
ATOM 675 C C . ILE A 1 89 ? 15.279 -2.014 -28.430 1.00 95.81 89 ILE A C 1
ATOM 677 O O . ILE A 1 89 ? 15.456 -0.981 -29.068 1.00 95.81 89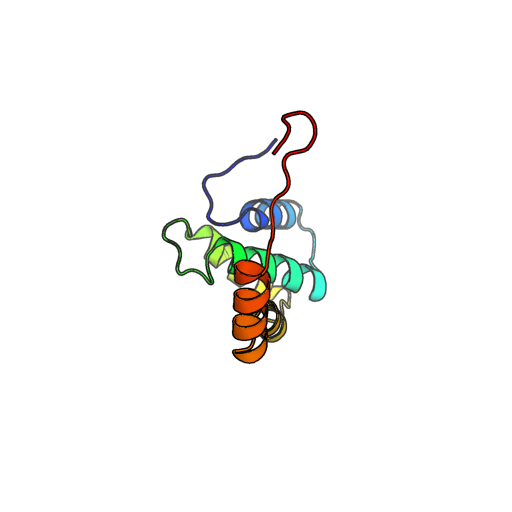 ILE A O 1
ATOM 681 N N . GLN A 1 90 ? 16.068 -3.081 -28.586 1.00 95.56 90 GLN A N 1
ATOM 682 C CA . GLN A 1 90 ? 17.230 -3.087 -29.486 1.00 95.56 90 GLN A CA 1
ATOM 683 C C . GLN A 1 90 ? 16.843 -3.046 -30.968 1.00 95.56 90 GLN A C 1
ATOM 685 O O . GLN A 1 90 ? 17.586 -2.504 -31.783 1.00 95.56 90 GLN A O 1
ATOM 690 N N . SER A 1 91 ? 15.694 -3.623 -31.321 1.00 95.56 91 SER A N 1
ATOM 691 C CA . SER A 1 91 ? 15.172 -3.619 -32.690 1.00 95.56 91 SER A CA 1
ATOM 692 C C . SER A 1 91 ? 14.246 -2.439 -32.994 1.00 95.56 91 SER A C 1
ATOM 694 O O . SER A 1 91 ? 13.848 -2.270 -34.149 1.00 95.56 91 SER A O 1
ATOM 696 N N . ALA A 1 92 ? 13.923 -1.590 -32.014 1.00 95.44 92 ALA A N 1
ATOM 697 C CA . ALA A 1 92 ? 13.096 -0.408 -32.225 1.00 95.44 92 ALA A CA 1
ATOM 698 C C . ALA A 1 92 ? 13.788 0.588 -33.171 1.00 95.44 92 ALA A C 1
ATOM 700 O O . ALA A 1 92 ? 14.965 0.908 -33.020 1.00 95.44 92 ALA A O 1
ATOM 701 N N . HIS A 1 93 ? 13.046 1.078 -34.164 1.00 92.44 93 HIS A N 1
ATOM 702 C CA . HIS A 1 93 ? 13.508 2.110 -35.092 1.00 92.44 93 HIS A CA 1
ATOM 703 C C . HIS A 1 93 ? 12.618 3.340 -34.929 1.00 92.44 93 HIS A C 1
ATOM 705 O O . HIS A 1 93 ? 11.409 3.262 -35.152 1.00 92.44 93 HIS A O 1
ATOM 711 N N . THR A 1 94 ? 13.214 4.470 -34.559 1.00 89.25 94 THR A N 1
ATOM 712 C CA . THR A 1 94 ? 12.522 5.761 -34.505 1.00 89.25 94 THR A CA 1
ATOM 713 C C . THR A 1 94 ? 12.605 6.430 -35.871 1.00 89.25 94 THR A C 1
ATOM 715 O O . THR A 1 94 ? 13.683 6.521 -36.459 1.00 89.25 94 THR A O 1
ATOM 718 N N . TYR A 1 95 ? 11.474 6.916 -36.375 1.00 88.69 95 TYR A N 1
ATOM 719 C CA . TYR A 1 95 ? 11.407 7.669 -37.623 1.00 88.69 95 TYR A CA 1
ATOM 720 C C . TYR A 1 95 ? 10.838 9.057 -37.337 1.00 88.69 95 TYR A C 1
ATOM 722 O O . TYR A 1 95 ? 9.687 9.166 -36.925 1.00 88.69 95 TYR A O 1
ATOM 730 N N . THR A 1 96 ? 11.602 10.114 -37.611 1.00 83.12 96 THR A N 1
ATOM 731 C CA . THR A 1 96 ? 11.106 11.494 -37.511 1.00 83.12 96 THR A CA 1
ATOM 732 C C . THR A 1 96 ? 10.297 11.837 -38.763 1.00 83.12 96 THR A C 1
ATOM 734 O O . THR A 1 96 ? 10.822 11.822 -39.881 1.00 83.12 96 THR A O 1
ATOM 737 N N . ILE A 1 97 ? 9.020 12.184 -38.597 1.00 87.12 97 ILE A N 1
ATOM 738 C CA . ILE A 1 97 ? 8.136 12.586 -39.700 1.00 87.12 97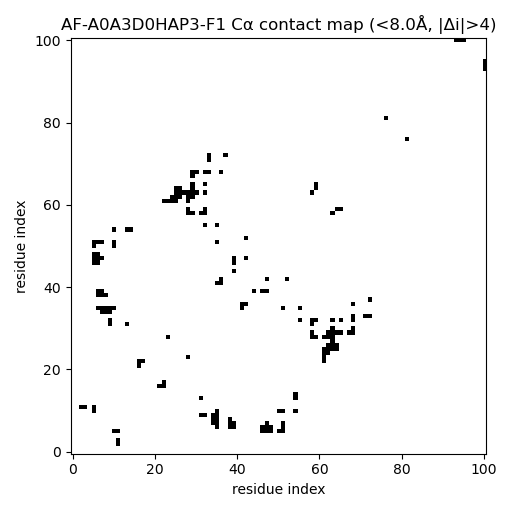 ILE A CA 1
ATOM 739 C C . ILE A 1 97 ? 7.694 14.030 -39.464 1.00 87.12 97 ILE A C 1
ATOM 741 O O . ILE A 1 97 ? 7.068 14.344 -38.460 1.00 87.12 97 ILE A O 1
ATOM 745 N N . GLN A 1 98 ? 8.025 14.923 -40.403 1.00 82.94 98 GLN A N 1
ATOM 746 C CA . GLN A 1 98 ? 7.697 16.359 -40.335 1.00 82.94 98 GLN A CA 1
ATOM 747 C C . GLN A 1 98 ? 8.217 17.089 -39.074 1.00 82.94 98 GLN A C 1
ATOM 749 O O . GLN A 1 98 ? 7.648 18.096 -38.664 1.00 82.94 98 GLN A O 1
ATOM 754 N N . GLY A 1 99 ? 9.331 16.628 -38.494 1.00 76.19 99 GLY A N 1
ATOM 755 C CA . GLY A 1 99 ? 10.012 17.313 -37.385 1.00 76.19 99 GLY A CA 1
ATOM 756 C C . GLY A 1 99 ? 9.363 17.130 -36.011 1.00 76.19 99 GLY A C 1
ATOM 757 O O . GLY A 1 99 ? 9.702 17.870 -35.091 1.00 76.19 99 GLY A O 1
ATOM 758 N N . ILE A 1 100 ? 8.443 16.174 -35.878 1.00 58.94 100 ILE A N 1
ATOM 759 C CA . ILE A 1 100 ? 7.934 15.701 -34.590 1.00 58.94 100 ILE A CA 1
ATOM 760 C C . ILE A 1 100 ? 8.590 14.337 -34.340 1.00 58.94 100 ILE A C 1
ATOM 762 O O . ILE A 1 100 ? 8.483 13.452 -35.195 1.00 58.94 100 ILE A O 1
ATOM 766 N N . ASP A 1 101 ? 9.324 14.232 -33.231 1.00 48.72 101 ASP A N 1
ATOM 767 C CA . ASP A 1 101 ? 9.963 12.996 -32.752 1.00 48.72 101 ASP A CA 1
ATOM 768 C C . ASP A 1 101 ? 8.961 12.053 -32.072 1.00 48.72 101 ASP A C 1
ATOM 770 O O . ASP A 1 101 ? 8.031 12.557 -31.394 1.00 48.72 101 ASP A O 1
#

Foldseek 3Di:
DDDDQAQFPLLVVLVVCVVVVHADAQVRLQVSLLRLCVSCVNVPDPSHDPSSVVSNVVSVVSNHDVVVSVVVVPPDDDPVRVVVVVVCVVPDDDDDDPNDD

Solvent-accessible surface area (backbone atoms only — not comparable to full-atom values): 5903 Å² total; per-residue (Å²): 139,88,88,76,101,57,29,26,74,48,39,60,52,50,50,54,38,56,77,68,70,56,86,60,54,35,66,56,19,23,55,44,46,36,50,36,36,60,57,11,57,69,69,69,40,88,63,44,40,74,63,46,54,54,42,50,54,50,26,47,74,38,49,26,47,63,65,62,34,51,61,66,69,63,71,73,74,50,74,67,54,49,52,51,50,50,51,52,61,73,68,58,80,90,76,72,60,96,85,50,125

Secondary structure (DSSP, 8-state):
------S-HHHHHHHHHHHTTPPPPHHHHHHHHHHHHHHTTTTTSTT--HHHHHHHHHHHHTT--HHHHHHHH--PPPHHHHHHHHHHHHH-----BTTB-

Mean predicted aligned error: 6.21 Å

Radius of gyration: 19.37 Å; Cα contacts (8 Å, |Δi|>4): 95; chains: 1; bounding box: 36×34×52 Å